Protein AF-A0A3D3LTB3-F1 (afdb_monomer)

Mean predicted aligned error: 5.22 Å

Foldseek 3Di:
DVVLVVLLVLLLVQLVVDDLVLLVVLLVCVVLLVVVCVVVVDPVCPLVSVLLVLLSVVSVCCNVVNDVPDDSSLNSSSSSLSVCVSPVCVRPVPDDPDDDPPPNVVSVVVSCVVCVVVSVVSCVVVVHDSVSND

Secondary structure (DSSP, 8-state):
-HHHHHHHHHHHHHHHT--HHHHHHHHHTHHHHHHHHHHH--GGGHHHHHHHHHHHHHHHHHHTTS---S-HHHHHHHHHHHHHHH-GGGT-TT--TTS-TTTHHHHHHHHHHHTHHHHHHHHHHHT--GGGT-

Radius of gyration: 14.17 Å; Cα contacts (8 Å, |Δi|>4): 102; chains: 1; bounding box: 35×35×32 Å

Structure (mmCIF, N/CA/C/O backbone):
data_AF-A0A3D3LTB3-F1
#
_entry.id   AF-A0A3D3LTB3-F1
#
loop_
_atom_site.group_PDB
_atom_site.id
_atom_site.type_symbol
_atom_site.label_atom_id
_atom_site.label_alt_id
_atom_site.label_comp_id
_atom_site.label_asym_id
_atom_site.label_entity_id
_atom_site.label_seq_id
_atom_site.pdbx_PDB_ins_code
_atom_site.Cartn_x
_atom_site.Cartn_y
_atom_site.Cartn_z
_atom_site.occupancy
_atom_site.B_iso_or_equiv
_atom_site.auth_seq_id
_atom_site.auth_comp_id
_atom_site.auth_asym_id
_atom_site.auth_atom_id
_atom_site.pdbx_PDB_model_num
ATOM 1 N N . MET A 1 1 ? 19.370 4.845 6.136 1.00 57.25 1 MET A N 1
ATOM 2 C CA . MET A 1 1 ? 19.296 3.483 6.715 1.00 57.25 1 MET A CA 1
ATOM 3 C C . MET A 1 1 ? 18.497 3.448 8.020 1.00 57.25 1 MET A C 1
ATOM 5 O O . MET A 1 1 ? 17.476 2.788 8.019 1.00 57.25 1 MET A O 1
ATOM 9 N N . LYS A 1 2 ? 18.845 4.196 9.087 1.00 70.75 2 LYS A N 1
ATOM 10 C CA . LYS A 1 2 ? 18.044 4.192 10.341 1.00 70.75 2 LYS A CA 1
ATOM 11 C C . LYS A 1 2 ? 16.612 4.745 10.199 1.00 70.75 2 LYS A C 1
ATOM 13 O O . LYS A 1 2 ? 15.723 4.337 10.933 1.00 70.75 2 LYS A O 1
ATOM 18 N N . GLU A 1 3 ? 16.400 5.692 9.288 1.00 72.25 3 GLU A N 1
ATOM 19 C CA . GLU A 1 3 ? 15.118 6.398 9.135 1.00 72.25 3 GLU A CA 1
ATOM 20 C C . GLU A 1 3 ? 14.117 5.633 8.256 1.00 72.25 3 GLU A C 1
ATOM 22 O O . GLU A 1 3 ? 12.959 5.480 8.626 1.00 72.25 3 GLU A O 1
ATOM 27 N N . GLU A 1 4 ? 14.595 5.036 7.163 1.00 74.19 4 GLU A N 1
ATOM 28 C CA . GLU A 1 4 ? 13.830 4.105 6.322 1.00 74.19 4 GLU A CA 1
ATOM 29 C C . GLU A 1 4 ? 13.311 2.903 7.127 1.00 74.19 4 GLU A C 1
ATOM 31 O O . GLU A 1 4 ? 12.125 2.589 7.081 1.00 74.19 4 GLU A O 1
ATOM 36 N N . GLU A 1 5 ? 14.177 2.273 7.924 1.00 81.00 5 GLU A N 1
ATOM 37 C CA . GLU A 1 5 ? 13.807 1.153 8.794 1.00 81.00 5 GLU A CA 1
ATOM 38 C C . GLU A 1 5 ? 12.758 1.571 9.835 1.00 81.00 5 GLU A C 1
ATOM 40 O O . GLU A 1 5 ? 11.805 0.838 10.093 1.00 81.00 5 GLU A O 1
ATOM 45 N N . LYS A 1 6 ? 12.864 2.794 10.375 1.00 81.75 6 LYS A N 1
ATOM 46 C CA . LYS A 1 6 ? 11.847 3.367 11.265 1.00 81.75 6 LYS A CA 1
ATOM 47 C C . LYS A 1 6 ? 10.500 3.519 10.552 1.00 81.75 6 LYS A C 1
ATOM 49 O O . LYS A 1 6 ? 9.474 3.197 11.144 1.00 81.75 6 LYS A O 1
ATOM 54 N N . ILE A 1 7 ? 10.476 3.997 9.306 1.00 81.62 7 ILE A N 1
ATOM 55 C CA . ILE A 1 7 ? 9.234 4.128 8.524 1.00 81.62 7 ILE A CA 1
ATOM 56 C C . ILE A 1 7 ? 8.617 2.751 8.268 1.00 81.62 7 ILE A C 1
ATOM 58 O O . ILE A 1 7 ? 7.430 2.569 8.534 1.00 81.62 7 ILE A O 1
ATOM 62 N N . ILE A 1 8 ? 9.412 1.780 7.808 1.00 85.06 8 ILE A N 1
ATOM 63 C CA . ILE A 1 8 ? 8.939 0.416 7.539 1.00 85.06 8 ILE A CA 1
ATOM 64 C C . ILE A 1 8 ? 8.347 -0.197 8.810 1.00 85.06 8 ILE A C 1
ATOM 66 O O . ILE A 1 8 ? 7.201 -0.632 8.776 1.00 85.06 8 ILE A O 1
ATOM 70 N N . ASN A 1 9 ? 9.060 -0.147 9.938 1.00 88.19 9 ASN A N 1
ATOM 71 C CA . ASN A 1 9 ? 8.578 -0.695 11.209 1.00 88.19 9 ASN A CA 1
ATOM 72 C C . ASN A 1 9 ? 7.273 -0.029 11.671 1.00 88.19 9 ASN A C 1
ATOM 74 O O . ASN A 1 9 ? 6.351 -0.720 12.092 1.00 88.19 9 ASN A O 1
ATOM 78 N N . ASN A 1 10 ? 7.145 1.295 11.528 1.00 87.19 10 ASN A N 1
ATOM 79 C CA . ASN A 1 10 ? 5.897 1.991 11.858 1.00 87.19 10 ASN A CA 1
ATOM 80 C C . ASN A 1 10 ? 4.735 1.561 10.954 1.00 87.19 10 ASN A C 1
ATOM 82 O O . ASN A 1 10 ? 3.608 1.426 11.428 1.00 87.19 10 ASN A O 1
ATOM 86 N N . ILE A 1 11 ? 4.988 1.341 9.660 1.00 89.19 11 ILE A N 1
ATOM 87 C CA . ILE A 1 11 ? 3.962 0.840 8.740 1.00 89.19 11 ILE A CA 1
ATOM 88 C C . ILE A 1 11 ? 3.596 -0.606 9.087 1.00 89.19 11 ILE A C 1
ATOM 90 O O . ILE A 1 11 ? 2.411 -0.938 9.108 1.00 89.19 11 ILE A O 1
ATOM 94 N N . GLU A 1 12 ? 4.573 -1.458 9.406 1.00 90.88 12 GLU A N 1
ATOM 95 C CA . GLU A 1 12 ? 4.322 -2.830 9.850 1.00 90.88 12 GLU A CA 1
ATOM 96 C C . GLU A 1 12 ? 3.507 -2.871 11.143 1.00 90.88 12 GLU A C 1
ATOM 98 O O . GLU A 1 12 ? 2.553 -3.644 11.238 1.00 90.88 12 GLU A O 1
ATOM 103 N N . ASP A 1 13 ? 3.822 -2.026 12.119 1.00 90.81 13 ASP A N 1
ATOM 104 C CA . ASP A 1 13 ? 3.059 -1.939 13.360 1.00 90.81 13 ASP A CA 1
ATOM 105 C C . ASP A 1 13 ? 1.648 -1.415 13.107 1.00 90.81 13 ASP A C 1
ATOM 107 O O . ASP A 1 13 ? 0.681 -2.068 13.499 1.00 90.81 13 ASP A O 1
ATOM 111 N N . LYS A 1 14 ? 1.506 -0.323 12.345 1.00 90.06 14 LYS A N 1
ATOM 112 C CA . LYS A 1 14 ? 0.192 0.222 11.986 1.00 90.06 14 LYS A CA 1
ATOM 113 C C . LYS A 1 14 ? -0.658 -0.782 11.208 1.00 90.06 14 LYS A C 1
ATOM 115 O O . LYS A 1 14 ? -1.873 -0.804 11.387 1.00 90.06 14 LYS A O 1
ATOM 120 N N . SER A 1 15 ? -0.039 -1.625 10.377 1.00 93.44 15 SER A N 1
ATOM 121 C CA . SER A 1 15 ? -0.731 -2.637 9.566 1.00 93.44 15 SER A CA 1
ATOM 122 C C . SER A 1 15 ? -1.515 -3.657 10.395 1.00 93.44 15 SER A C 1
ATOM 124 O O . SER A 1 15 ? -2.511 -4.194 9.910 1.00 93.44 15 SER A O 1
ATOM 126 N N . LYS A 1 16 ? -1.096 -3.904 11.645 1.00 93.69 16 LYS A N 1
ATOM 127 C CA . LYS A 1 16 ? -1.737 -4.856 12.567 1.00 93.69 16 LYS A CA 1
ATOM 128 C C . LYS A 1 16 ? -3.093 -4.353 13.060 1.00 93.69 16 LYS A C 1
ATOM 130 O O . LYS A 1 16 ? -3.980 -5.164 13.310 1.00 93.69 16 LYS A O 1
ATOM 135 N N . ASP A 1 17 ? -3.253 -3.033 13.127 1.00 94.00 17 ASP A N 1
ATOM 136 C CA . ASP A 1 17 ? -4.461 -2.363 13.612 1.00 94.00 17 ASP A CA 1
ATOM 137 C C . ASP A 1 17 ? -5.382 -1.896 12.474 1.00 94.00 17 ASP A C 1
ATOM 139 O O . ASP A 1 17 ? -6.390 -1.235 12.726 1.00 94.00 17 ASP A O 1
ATOM 143 N N . ILE A 1 18 ? -5.040 -2.199 11.215 1.00 95.06 18 ILE A N 1
ATOM 144 C CA . ILE A 1 18 ? -5.852 -1.799 10.066 1.00 95.06 18 ILE A CA 1
ATOM 145 C C . ILE A 1 18 ? -7.217 -2.470 10.121 1.00 95.06 18 ILE A C 1
ATOM 147 O O . ILE A 1 18 ? -7.348 -3.683 10.292 1.00 95.06 18 ILE A O 1
ATOM 151 N N . THR A 1 19 ? -8.241 -1.657 9.893 1.00 95.88 19 THR A N 1
ATOM 152 C CA . THR A 1 19 ? -9.632 -2.075 9.806 1.00 95.88 19 THR A CA 1
ATOM 153 C C . THR A 1 19 ? -10.173 -1.895 8.393 1.00 95.88 19 THR A C 1
ATOM 155 O O . THR A 1 19 ? -9.599 -1.224 7.536 1.00 95.88 19 THR A O 1
ATOM 158 N N . VAL A 1 20 ? -11.361 -2.444 8.152 1.00 95.12 20 VAL A N 1
ATOM 159 C CA . VAL A 1 20 ? -12.098 -2.201 6.906 1.00 95.12 20 VAL A CA 1
ATOM 160 C C . VAL A 1 20 ? -12.425 -0.711 6.713 1.00 95.12 20 VAL A C 1
ATOM 162 O O . VAL A 1 20 ? -12.444 -0.238 5.581 1.00 95.12 20 VAL A O 1
ATOM 165 N N . SER A 1 21 ? -12.626 0.050 7.796 1.00 96.12 21 SER A N 1
ATOM 166 C CA . SER A 1 21 ? -12.872 1.495 7.706 1.00 96.12 21 SER A CA 1
ATOM 167 C C . SER A 1 21 ? -11.646 2.261 7.207 1.00 96.12 21 SER A C 1
ATOM 169 O O . SER A 1 21 ? -11.800 3.292 6.557 1.00 96.12 21 SER A O 1
ATOM 171 N N . ASP A 1 22 ? -10.438 1.776 7.495 1.00 95.25 22 ASP A N 1
ATOM 172 C CA . ASP A 1 22 ? -9.203 2.379 6.990 1.00 95.25 22 ASP A CA 1
ATOM 173 C C . ASP A 1 22 ? -9.054 2.151 5.483 1.00 95.25 22 ASP A C 1
ATOM 175 O O . ASP A 1 22 ? -8.634 3.055 4.761 1.00 95.25 22 ASP A O 1
ATOM 179 N N . ILE A 1 23 ? -9.473 0.978 4.994 1.00 96.62 23 ILE A N 1
ATOM 180 C CA . ILE A 1 23 ? -9.560 0.688 3.555 1.00 96.62 23 ILE A CA 1
ATOM 181 C C . ILE A 1 23 ? -10.526 1.675 2.890 1.00 96.62 23 ILE A C 1
ATOM 183 O O . ILE A 1 23 ? -10.179 2.299 1.890 1.00 96.62 23 ILE A O 1
ATOM 187 N N . ASP A 1 24 ? -11.716 1.862 3.469 1.00 96.81 24 ASP A N 1
ATOM 188 C CA . ASP A 1 24 ? -12.718 2.801 2.951 1.00 96.81 24 ASP A CA 1
ATOM 189 C C . ASP A 1 24 ? -12.188 4.249 2.950 1.00 96.81 24 ASP A C 1
ATOM 191 O O . ASP A 1 24 ? -12.378 4.975 1.969 1.00 96.81 24 ASP A O 1
ATOM 195 N N . LYS A 1 25 ? -11.447 4.650 3.996 1.00 94.69 25 LYS A N 1
ATOM 196 C CA . LYS A 1 25 ? -10.759 5.949 4.061 1.00 94.69 25 LYS A CA 1
ATOM 197 C C . LYS A 1 25 ? -9.771 6.097 2.905 1.00 94.69 25 LYS A C 1
ATOM 199 O O . LYS A 1 25 ? -9.866 7.074 2.171 1.00 94.69 25 LYS A O 1
ATOM 204 N N . VAL A 1 26 ? -8.868 5.136 2.704 1.00 94.44 26 VAL A N 1
ATOM 205 C CA . VAL A 1 26 ? -7.894 5.165 1.597 1.00 94.44 26 VAL A CA 1
ATOM 206 C C . VAL A 1 26 ? -8.596 5.286 0.244 1.00 94.44 26 VAL A C 1
ATOM 208 O O . VAL A 1 26 ? -8.246 6.164 -0.541 1.00 94.44 26 VAL A O 1
ATOM 211 N N . LEU A 1 27 ? -9.626 4.473 -0.008 1.00 96.12 27 LEU A N 1
ATOM 212 C CA . LEU A 1 27 ? -10.376 4.482 -1.268 1.00 96.12 27 LEU A CA 1
ATOM 213 C C . LEU A 1 27 ? -11.075 5.823 -1.540 1.00 96.12 27 LEU A C 1
ATOM 215 O O . LEU A 1 27 ? -11.155 6.242 -2.695 1.00 96.12 27 LEU A O 1
ATOM 219 N N . SER A 1 28 ? -11.538 6.516 -0.495 1.00 95.62 28 SER A N 1
ATOM 220 C CA . SER A 1 28 ? -12.146 7.849 -0.618 1.00 95.62 28 SER A CA 1
ATOM 221 C C . SER A 1 28 ? -11.150 8.956 -0.993 1.00 95.62 28 SER A C 1
ATOM 223 O O . SER A 1 28 ? -11.554 10.015 -1.460 1.00 95.62 28 SER A O 1
ATOM 225 N N . GLU A 1 29 ? -9.847 8.703 -0.847 1.00 93.19 29 GLU A N 1
ATOM 226 C CA . GLU A 1 29 ? -8.772 9.685 -1.029 1.00 93.19 29 GLU A CA 1
ATOM 227 C C . GLU A 1 29 ? -8.060 9.550 -2.390 1.00 93.19 29 GLU A C 1
ATOM 229 O O . GLU A 1 29 ? -6.974 10.100 -2.596 1.00 93.19 29 GLU A O 1
ATOM 234 N N . GLN A 1 30 ? -8.664 8.840 -3.350 1.00 91.88 30 GLN A N 1
ATOM 235 C CA . GLN A 1 30 ? -8.115 8.636 -4.699 1.00 91.88 30 GLN A CA 1
ATOM 236 C C . GLN A 1 30 ? -7.734 9.956 -5.396 1.00 91.88 30 GLN A C 1
ATOM 238 O O . GLN A 1 30 ? -6.703 10.028 -6.067 1.00 91.88 30 GLN A O 1
ATOM 243 N N . ASP A 1 31 ? -8.508 11.024 -5.196 1.00 91.25 31 ASP A N 1
ATOM 244 C CA . ASP A 1 31 ? -8.233 12.332 -5.806 1.00 91.25 31 ASP A CA 1
ATOM 245 C C . ASP A 1 31 ? -6.932 12.963 -5.286 1.00 91.25 31 ASP A C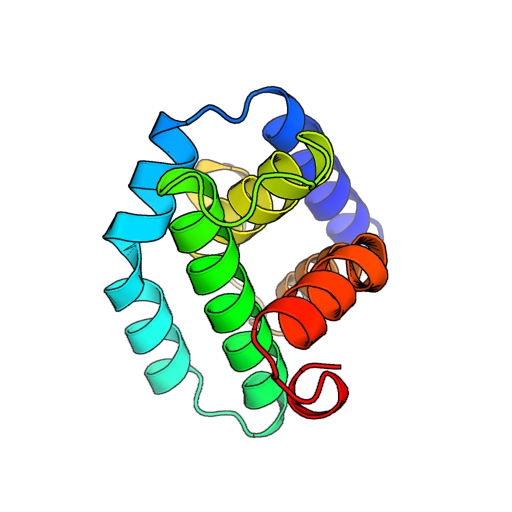 1
ATOM 247 O O . ASP A 1 31 ? -6.222 13.652 -6.030 1.00 91.25 31 ASP A O 1
ATOM 251 N N . LYS A 1 32 ? -6.551 12.683 -4.031 1.00 90.00 32 LYS A N 1
ATOM 252 C CA . LYS A 1 32 ? -5.262 13.123 -3.481 1.00 90.00 32 LYS A CA 1
ATOM 253 C C . LYS A 1 32 ? -4.094 12.413 -4.160 1.00 90.00 32 LYS A C 1
ATOM 255 O O . LYS A 1 32 ? -3.062 13.049 -4.364 1.00 90.00 32 LYS A O 1
ATOM 260 N N . ILE A 1 33 ? -4.244 11.139 -4.539 1.00 88.94 33 ILE A N 1
ATOM 261 C CA . ILE A 1 33 ? -3.217 10.392 -5.290 1.00 88.94 33 ILE A CA 1
ATOM 262 C C . ILE A 1 33 ? -2.998 11.049 -6.651 1.00 88.94 33 ILE A C 1
ATOM 264 O O . ILE A 1 33 ? -1.863 11.393 -6.976 1.00 88.94 33 ILE A O 1
ATOM 268 N N . ASN A 1 34 ? -4.081 11.298 -7.392 1.00 89.38 34 ASN A N 1
ATOM 269 C CA . ASN A 1 34 ? -4.020 11.934 -8.712 1.00 89.38 34 ASN A CA 1
ATOM 270 C C . ASN A 1 34 ? -3.376 13.330 -8.618 1.00 89.38 34 ASN A C 1
ATOM 272 O O . ASN A 1 34 ? -2.462 13.665 -9.368 1.00 89.38 34 ASN A O 1
ATOM 276 N N . THR A 1 35 ? -3.765 14.115 -7.607 1.00 88.81 35 THR A N 1
ATOM 277 C CA . THR A 1 35 ? -3.175 15.437 -7.344 1.00 88.81 35 THR A CA 1
ATOM 278 C C . THR A 1 35 ? -1.676 15.347 -7.023 1.00 88.81 35 THR A C 1
ATOM 280 O O . THR A 1 35 ? -0.891 16.187 -7.469 1.00 88.81 35 THR A O 1
ATOM 283 N N . LYS A 1 36 ? -1.244 14.352 -6.232 1.00 85.44 36 LYS A N 1
ATOM 284 C CA . LYS A 1 36 ? 0.182 14.142 -5.923 1.00 85.44 36 LYS A CA 1
ATOM 285 C C . LYS A 1 36 ? 0.974 13.755 -7.170 1.00 85.44 36 LYS A C 1
ATOM 287 O O . LYS A 1 36 ? 2.076 14.269 -7.347 1.00 85.44 36 LYS A O 1
ATOM 292 N N . GLU A 1 37 ? 0.417 12.915 -8.036 1.00 87.94 37 GLU A N 1
ATOM 293 C CA . GLU A 1 37 ? 1.032 12.516 -9.308 1.00 87.94 37 GLU A 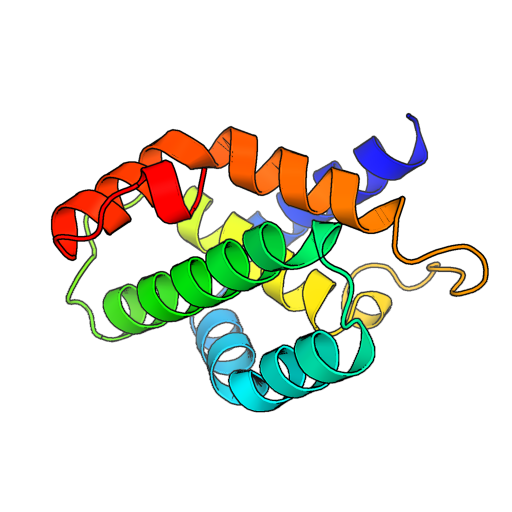CA 1
ATOM 294 C C . GLU A 1 37 ? 1.282 13.722 -10.218 1.00 87.94 37 GLU A C 1
ATOM 296 O O . GLU A 1 37 ? 2.410 13.957 -10.661 1.00 87.94 37 GLU A O 1
ATOM 301 N N . GLU A 1 38 ? 0.260 14.556 -10.415 1.00 86.62 38 GLU A N 1
ATOM 302 C CA . GLU A 1 38 ? 0.341 15.765 -11.239 1.00 86.62 38 GLU A CA 1
ATOM 303 C C . GLU A 1 38 ? 1.328 16.805 -10.705 1.00 86.62 38 GLU A C 1
ATOM 305 O O . GLU A 1 38 ? 1.947 17.536 -11.482 1.00 86.62 38 GLU A O 1
ATOM 310 N N . ARG A 1 39 ? 1.483 16.899 -9.381 1.00 82.62 39 ARG A N 1
ATOM 311 C CA . ARG A 1 39 ? 2.457 17.803 -8.754 1.00 82.62 39 ARG A CA 1
ATOM 312 C C . ARG A 1 39 ? 3.879 17.291 -8.886 1.00 82.62 39 ARG A C 1
ATOM 314 O O . ARG A 1 39 ? 4.805 18.090 -9.003 1.00 82.62 39 ARG A O 1
ATOM 321 N N . LEU A 1 40 ? 4.057 15.974 -8.817 1.00 77.75 40 LEU A N 1
ATOM 322 C CA . LEU A 1 40 ? 5.379 15.376 -8.775 1.00 77.75 40 LEU A CA 1
ATOM 323 C C . LEU A 1 40 ? 5.984 15.162 -10.159 1.00 77.75 40 LEU A C 1
ATOM 325 O O . LEU A 1 40 ? 7.209 15.163 -10.188 1.00 77.75 40 LEU A O 1
ATOM 329 N N . LYS A 1 41 ? 5.188 15.037 -11.245 1.00 69.06 41 LYS A N 1
ATOM 330 C CA . LYS A 1 41 ? 5.576 15.043 -12.688 1.00 69.06 41 LYS A CA 1
ATOM 331 C C . LYS A 1 41 ? 7.059 14.745 -12.957 1.00 69.06 41 LYS A C 1
ATOM 333 O O . LYS A 1 41 ? 7.777 15.513 -13.594 1.00 69.06 41 LYS A O 1
ATOM 338 N N . LYS A 1 42 ? 7.535 13.627 -12.422 1.00 73.25 42 LYS A N 1
ATOM 339 C CA . LYS A 1 42 ? 8.923 13.186 -12.511 1.00 73.25 42 LYS A CA 1
ATOM 340 C C . LYS A 1 42 ? 8.890 11.843 -13.192 1.00 73.25 42 LYS A C 1
ATOM 342 O O . LYS A 1 42 ? 8.308 10.911 -12.643 1.00 73.25 42 LYS A O 1
ATOM 347 N N . ASP A 1 43 ? 9.593 11.731 -14.312 1.00 70.44 43 ASP A N 1
ATOM 348 C CA . ASP A 1 43 ? 9.623 10.505 -15.114 1.00 70.44 43 ASP A CA 1
ATOM 349 C C . ASP A 1 43 ? 10.015 9.265 -14.299 1.00 70.44 43 ASP A C 1
ATOM 351 O O . ASP A 1 43 ? 9.536 8.160 -14.530 1.00 70.44 43 ASP A O 1
ATOM 355 N N . LYS A 1 44 ? 10.834 9.467 -13.263 1.00 70.00 44 LYS A N 1
ATOM 356 C CA . LYS A 1 44 ? 11.292 8.417 -12.346 1.00 70.00 44 LYS A CA 1
ATOM 357 C C . LYS A 1 44 ? 10.222 7.905 -11.371 1.00 70.00 44 LYS A C 1
ATOM 359 O O . LYS A 1 44 ? 10.461 6.892 -10.724 1.00 70.00 44 LYS A O 1
ATOM 364 N N . LEU A 1 45 ? 9.087 8.593 -11.223 1.00 78.44 45 LEU A N 1
ATOM 365 C CA . LEU A 1 45 ? 8.031 8.254 -10.260 1.00 78.44 45 LEU A CA 1
ATOM 366 C C . LEU A 1 45 ? 6.777 7.653 -10.904 1.00 78.44 45 LEU A C 1
ATOM 368 O O . LEU A 1 45 ? 5.926 7.172 -10.163 1.00 78.44 45 LEU A O 1
ATOM 372 N N . PHE A 1 46 ? 6.660 7.627 -12.238 1.00 83.12 46 PHE A N 1
ATOM 373 C CA . PHE A 1 46 ? 5.484 7.050 -12.909 1.00 83.12 46 PHE A CA 1
ATOM 374 C C . PHE A 1 46 ? 5.199 5.622 -12.437 1.00 83.12 46 PHE A C 1
ATOM 376 O O . PHE A 1 46 ? 4.089 5.327 -12.012 1.00 83.12 46 PHE A O 1
ATOM 383 N N . LYS A 1 47 ? 6.241 4.786 -12.356 1.00 84.81 47 LYS A N 1
ATOM 384 C CA . LYS A 1 47 ? 6.114 3.399 -11.893 1.00 84.81 47 LYS A CA 1
ATOM 385 C C . LYS A 1 47 ? 5.588 3.286 -10.458 1.00 84.81 47 LYS A C 1
ATOM 387 O O . LYS A 1 47 ? 4.780 2.411 -10.169 1.00 84.81 47 LYS A O 1
ATOM 392 N N . LEU A 1 48 ? 6.001 4.192 -9.566 1.00 85.69 48 LEU A N 1
ATOM 393 C CA . LEU A 1 48 ? 5.488 4.239 -8.194 1.00 85.69 48 LEU A CA 1
ATOM 394 C C . LEU A 1 48 ? 3.995 4.588 -8.180 1.00 85.69 48 LEU A C 1
ATOM 396 O O . LEU A 1 48 ? 3.227 3.959 -7.459 1.00 85.69 48 LEU A O 1
ATOM 400 N N . PHE A 1 49 ? 3.572 5.570 -8.979 1.00 88.69 49 PHE A N 1
ATOM 401 C CA . PHE A 1 49 ? 2.160 5.937 -9.081 1.00 88.69 49 PHE A CA 1
ATOM 402 C C . PHE A 1 49 ? 1.311 4.837 -9.720 1.00 88.69 49 PHE A C 1
ATOM 404 O O . PHE A 1 49 ? 0.198 4.595 -9.254 1.00 88.69 49 PHE A O 1
ATOM 411 N N . ASP A 1 50 ? 1.839 4.118 -10.709 1.00 91.44 50 ASP A N 1
ATOM 412 C CA . ASP A 1 50 ? 1.174 2.950 -11.290 1.00 91.44 50 ASP A CA 1
ATOM 413 C C . ASP A 1 50 ? 0.995 1.838 -10.251 1.00 91.44 50 ASP A C 1
ATOM 415 O O . ASP A 1 50 ? -0.087 1.261 -10.142 1.00 91.44 50 ASP A O 1
ATOM 419 N N . GLN A 1 51 ? 2.012 1.581 -9.421 1.00 91.62 51 GLN A N 1
ATOM 420 C CA . GLN A 1 51 ? 1.902 0.650 -8.294 1.00 91.62 51 GLN A CA 1
ATOM 421 C C . GLN A 1 51 ? 0.874 1.128 -7.258 1.00 91.62 51 GLN A C 1
ATOM 423 O O . GLN A 1 51 ? 0.041 0.342 -6.819 1.00 91.62 51 GLN A O 1
ATOM 428 N N . VAL A 1 52 ? 0.867 2.415 -6.898 1.00 92.56 52 VAL A N 1
ATOM 429 C CA . VAL A 1 52 ? -0.131 2.989 -5.977 1.00 92.56 52 VAL A CA 1
ATOM 430 C C . VAL A 1 52 ? -1.553 2.811 -6.523 1.00 92.56 52 VAL A C 1
ATOM 432 O O . VAL A 1 52 ? -2.442 2.381 -5.788 1.00 92.56 52 VAL A O 1
ATOM 435 N N . LYS A 1 53 ? -1.779 3.077 -7.815 1.00 94.31 53 LYS A N 1
ATOM 436 C CA . LYS A 1 53 ? -3.078 2.858 -8.475 1.00 94.31 53 LYS A CA 1
ATOM 437 C C . LYS A 1 53 ? -3.461 1.378 -8.500 1.00 94.31 53 LYS A C 1
ATOM 439 O O . LYS A 1 53 ? -4.607 1.052 -8.204 1.00 94.31 53 LYS A O 1
ATOM 444 N N . LEU A 1 54 ? -2.512 0.479 -8.768 1.00 96.25 54 LEU A N 1
ATOM 445 C CA . LEU A 1 54 ? -2.736 -0.969 -8.704 1.00 96.25 54 LEU A CA 1
ATOM 446 C C . LEU A 1 54 ? -3.20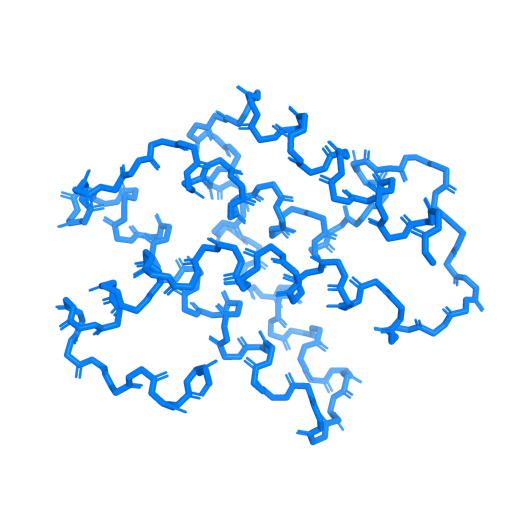5 -1.403 -7.309 1.00 96.25 54 LEU A C 1
ATOM 448 O O . LEU A 1 54 ? -4.150 -2.183 -7.191 1.00 96.25 54 LEU A O 1
ATOM 452 N N . VAL A 1 55 ? -2.583 -0.871 -6.254 1.00 96.38 55 VAL A N 1
ATOM 453 C CA . VAL A 1 55 ? -2.986 -1.140 -4.868 1.00 96.38 55 VAL A CA 1
ATOM 454 C C . VAL A 1 55 ? -4.397 -0.616 -4.596 1.00 96.38 55 VAL A C 1
ATOM 456 O O . VAL A 1 55 ? -5.199 -1.334 -4.004 1.00 96.38 55 VAL A O 1
ATOM 459 N N . MET A 1 56 ? -4.739 0.590 -5.059 1.00 96.75 56 MET A N 1
ATOM 460 C CA . MET A 1 56 ? -6.102 1.130 -4.935 1.00 96.75 56 MET A CA 1
ATOM 461 C C . MET A 1 56 ? -7.137 0.221 -5.605 1.00 96.75 56 MET A C 1
ATOM 463 O O . MET A 1 56 ? -8.189 -0.055 -5.025 1.00 96.75 56 MET A O 1
ATOM 467 N N . GLU A 1 57 ? -6.839 -0.292 -6.802 1.00 97.38 57 GLU A N 1
ATOM 468 C CA . GLU A 1 57 ? -7.706 -1.260 -7.476 1.00 97.38 57 GLU A CA 1
ATOM 469 C C . GLU A 1 57 ? -7.838 -2.561 -6.675 1.00 97.38 57 GLU A C 1
ATOM 471 O O . GLU A 1 57 ? -8.957 -3.036 -6.477 1.00 97.38 57 GLU A O 1
ATOM 476 N N . MET A 1 58 ? -6.728 -3.102 -6.163 1.00 97.69 58 MET A N 1
ATOM 477 C CA . MET A 1 58 ? -6.734 -4.319 -5.347 1.00 97.69 58 MET A CA 1
ATOM 478 C C . MET A 1 58 ? -7.588 -4.141 -4.092 1.00 97.69 58 MET A C 1
ATOM 480 O O . MET A 1 58 ? -8.431 -4.987 -3.803 1.00 97.69 58 MET A O 1
ATOM 484 N N . LEU A 1 59 ? -7.421 -3.034 -3.365 1.00 97.88 59 LEU A N 1
ATOM 485 C CA . LEU A 1 59 ? -8.218 -2.733 -2.177 1.00 97.88 59 LEU A CA 1
ATOM 486 C C . LEU A 1 59 ? -9.703 -2.579 -2.519 1.00 97.88 59 LEU A C 1
ATOM 488 O O . LEU A 1 59 ? -10.557 -3.049 -1.768 1.00 97.88 59 LEU A O 1
ATOM 492 N N . LYS A 1 60 ? -10.028 -1.984 -3.672 1.00 98.12 60 LYS A N 1
ATOM 493 C CA . LYS A 1 60 ? -11.406 -1.863 -4.160 1.00 98.12 60 LYS A CA 1
ATOM 494 C C . LYS A 1 60 ? -12.020 -3.226 -4.479 1.00 98.12 60 LYS A C 1
ATOM 496 O O . LYS A 1 60 ? -13.151 -3.492 -4.070 1.00 98.12 60 LYS A O 1
ATOM 501 N N . ASP A 1 61 ? -11.294 -4.096 -5.178 1.00 98.38 61 ASP A N 1
ATOM 502 C CA . ASP A 1 61 ? -11.766 -5.439 -5.529 1.00 98.38 61 ASP A CA 1
ATOM 503 C C . ASP A 1 61 ? -11.827 -6.366 -4.300 1.00 98.38 61 ASP A C 1
ATOM 505 O O . ASP A 1 61 ? -12.771 -7.153 -4.174 1.00 98.38 61 ASP A O 1
ATOM 509 N N . PHE A 1 62 ? -10.913 -6.211 -3.338 1.00 97.75 62 PHE A N 1
ATOM 510 C CA . PHE A 1 62 ? -10.983 -6.851 -2.022 1.00 97.75 62 PHE A CA 1
ATOM 511 C C . PHE A 1 62 ? -12.218 -6.389 -1.240 1.00 97.75 62 PHE A C 1
ATOM 513 O O . PHE A 1 62 ? -13.011 -7.210 -0.772 1.00 97.75 62 PHE A O 1
ATOM 520 N N . ARG A 1 63 ? -12.449 -5.072 -1.156 1.00 97.19 63 ARG A N 1
ATOM 521 C CA . ARG A 1 63 ? -13.599 -4.486 -0.453 1.00 97.19 63 ARG A CA 1
ATOM 522 C C . ARG A 1 63 ? -14.931 -4.918 -1.062 1.00 97.19 63 ARG A C 1
ATOM 524 O O . ARG A 1 63 ? -15.886 -5.179 -0.328 1.00 97.19 63 ARG A O 1
ATOM 531 N N . ALA A 1 64 ? -14.971 -5.052 -2.386 1.00 97.56 64 ALA A N 1
ATOM 532 C CA . ALA A 1 64 ? -16.104 -5.576 -3.142 1.00 97.56 64 ALA A CA 1
ATOM 533 C C . ALA A 1 64 ? -16.255 -7.109 -3.064 1.00 97.56 64 ALA A C 1
ATOM 535 O O . ALA A 1 64 ? -17.164 -7.652 -3.689 1.00 97.56 64 ALA A O 1
ATOM 536 N N . LYS A 1 65 ? -15.388 -7.806 -2.312 1.00 97.19 65 LYS A N 1
ATOM 537 C CA . LYS A 1 65 ? -15.344 -9.272 -2.170 1.00 97.19 65 LYS A CA 1
ATOM 538 C C . LYS A 1 65 ? -15.137 -10.027 -3.492 1.00 97.19 65 LYS A C 1
ATOM 540 O O . LYS A 1 65 ? -15.592 -11.158 -3.630 1.00 97.19 65 LYS A O 1
ATOM 545 N N . LYS A 1 66 ? -14.462 -9.409 -4.466 1.00 97.88 66 LYS A N 1
ATOM 546 C CA . LYS A 1 66 ? -14.127 -10.023 -5.764 1.00 97.88 66 LYS A CA 1
ATOM 547 C C . LYS A 1 66 ? -12.773 -10.728 -5.747 1.00 97.88 66 LYS A C 1
ATOM 549 O O . LYS A 1 66 ? -12.631 -11.769 -6.376 1.00 97.88 66 LYS A O 1
ATOM 554 N N . TYR A 1 67 ? -11.805 -10.166 -5.024 1.00 96.81 67 TYR A N 1
ATOM 555 C CA . TYR A 1 67 ? -10.462 -10.720 -4.860 1.00 96.81 67 TYR A CA 1
ATOM 556 C C . TYR A 1 67 ? -10.166 -10.889 -3.369 1.00 96.81 67 TYR A C 1
ATOM 558 O O . TYR A 1 67 ? -9.764 -9.944 -2.698 1.00 96.81 67 TYR A O 1
ATOM 566 N N . THR A 1 68 ? -10.457 -12.072 -2.826 1.00 93.94 68 THR A N 1
ATOM 567 C CA . THR A 1 68 ? -10.368 -12.352 -1.378 1.00 93.94 68 THR A CA 1
ATOM 568 C C . THR A 1 68 ? -9.314 -13.391 -1.016 1.00 93.94 68 THR A C 1
ATOM 570 O O . THR A 1 68 ? -9.047 -13.575 0.168 1.00 93.94 68 THR A O 1
ATOM 573 N N . ASP A 1 69 ? -8.724 -14.066 -2.004 1.00 92.44 69 ASP A N 1
ATOM 574 C CA . ASP A 1 69 ? -7.628 -15.019 -1.802 1.00 92.44 69 ASP A CA 1
ATOM 575 C C . ASP A 1 69 ? -6.295 -14.269 -1.652 1.00 92.44 69 ASP A C 1
ATOM 577 O O . ASP A 1 69 ? -5.424 -14.282 -2.519 1.00 92.44 69 ASP A O 1
ATOM 581 N N . ILE A 1 70 ? -6.204 -13.486 -0.577 1.00 93.81 70 ILE A N 1
ATOM 582 C CA . ILE A 1 70 ? -5.060 -12.640 -0.246 1.00 93.81 70 ILE A CA 1
ATOM 583 C C 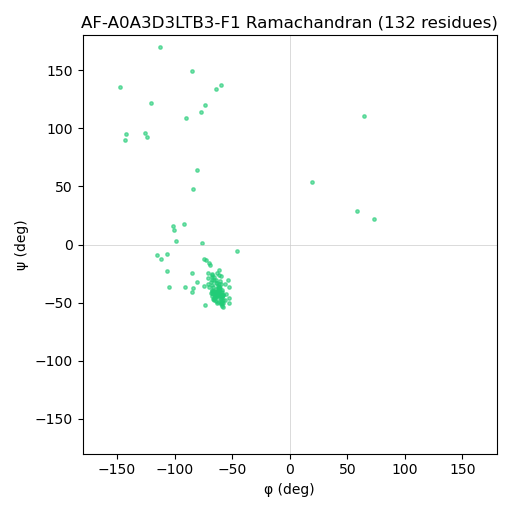. ILE A 1 70 ? -4.912 -12.556 1.279 1.00 93.81 70 ILE A C 1
ATOM 585 O O . ILE A 1 70 ? -5.912 -12.372 1.983 1.00 93.81 70 ILE A O 1
ATOM 589 N N . PRO A 1 71 ? -3.691 -12.674 1.833 1.00 95.19 71 PRO A N 1
ATOM 590 C CA . PRO A 1 71 ? -3.493 -12.573 3.272 1.00 95.19 71 PRO A CA 1
ATOM 591 C C . PRO A 1 71 ? -3.944 -11.216 3.821 1.00 95.19 71 PRO A C 1
ATOM 593 O O . PRO A 1 71 ? -3.601 -10.165 3.277 1.00 95.19 71 PRO A O 1
ATOM 596 N N . TRP A 1 72 ? -4.626 -11.219 4.972 1.00 95.06 72 TRP A N 1
ATOM 597 C CA . TRP A 1 72 ? -5.009 -9.975 5.654 1.00 95.06 72 TRP A CA 1
ATOM 598 C C . TRP A 1 72 ? -3.798 -9.086 5.961 1.00 95.06 72 TRP A C 1
ATOM 600 O O . TRP A 1 72 ? -3.884 -7.868 5.857 1.00 95.06 72 TRP A O 1
ATOM 610 N N . ARG A 1 73 ? -2.641 -9.694 6.259 1.00 94.75 73 ARG A N 1
ATOM 611 C CA . ARG A 1 73 ? -1.374 -8.973 6.446 1.00 94.75 73 ARG A CA 1
ATOM 612 C C . ARG A 1 73 ? -1.018 -8.115 5.228 1.00 94.75 73 ARG A C 1
ATOM 614 O O . ARG A 1 73 ? -0.597 -6.977 5.406 1.00 94.75 73 ARG A O 1
ATOM 621 N N . THR A 1 74 ? -1.203 -8.634 4.016 1.00 95.50 74 THR A N 1
ATOM 622 C CA . THR A 1 74 ? -0.931 -7.901 2.772 1.00 95.50 74 THR A CA 1
ATOM 623 C C . THR A 1 74 ? -1.882 -6.718 2.636 1.00 95.50 74 THR A C 1
ATOM 625 O O . THR A 1 74 ? -1.432 -5.598 2.414 1.00 95.50 74 THR A O 1
ATOM 628 N N . ILE A 1 75 ? -3.181 -6.925 2.871 1.00 97.12 75 ILE A N 1
ATOM 629 C CA . ILE A 1 75 ? -4.180 -5.843 2.871 1.00 97.12 75 ILE A CA 1
ATOM 630 C C . ILE A 1 75 ? -3.836 -4.767 3.909 1.00 97.12 75 ILE A C 1
ATOM 632 O O . ILE A 1 75 ? -3.858 -3.577 3.590 1.00 97.12 75 ILE A O 1
ATOM 636 N N . GLY A 1 76 ? -3.466 -5.173 5.124 1.00 96.12 76 GLY A N 1
ATOM 637 C CA . GLY A 1 76 ? -3.046 -4.275 6.196 1.00 96.12 76 GLY A CA 1
ATOM 638 C C . GLY A 1 76 ? -1.826 -3.442 5.811 1.00 96.12 76 GLY A C 1
ATOM 639 O O . GLY A 1 76 ? -1.860 -2.219 5.916 1.00 96.12 76 GLY A O 1
ATOM 640 N N . LEU A 1 77 ? -0.762 -4.077 5.314 1.00 94.94 77 LEU A N 1
ATOM 641 C CA . LEU A 1 77 ? 0.470 -3.384 4.923 1.00 94.94 77 LEU A CA 1
ATOM 642 C C . LEU A 1 77 ? 0.235 -2.409 3.768 1.00 94.94 77 LEU A C 1
ATOM 644 O O . LEU A 1 77 ? 0.705 -1.276 3.823 1.00 94.94 77 LEU A O 1
ATOM 648 N N . LEU A 1 78 ? -0.529 -2.818 2.753 1.00 95.31 78 LEU A N 1
ATOM 649 C CA . LEU A 1 78 ? -0.877 -1.962 1.619 1.00 95.31 78 LEU A CA 1
ATOM 650 C C . LEU A 1 78 ? -1.722 -0.758 2.050 1.00 95.31 78 LEU A C 1
ATOM 652 O O . LEU A 1 78 ? -1.460 0.364 1.620 1.00 95.31 78 LEU A O 1
ATOM 656 N N . THR A 1 79 ? -2.698 -0.969 2.934 1.00 95.56 79 THR A N 1
ATOM 657 C CA . THR A 1 79 ? -3.550 0.109 3.456 1.00 95.56 79 THR A CA 1
ATOM 658 C C . THR A 1 79 ? -2.742 1.077 4.319 1.00 95.56 79 THR A C 1
ATOM 660 O O . THR A 1 79 ? -2.828 2.288 4.123 1.00 95.56 79 THR A O 1
ATOM 663 N N . ALA A 1 80 ? -1.915 0.568 5.238 1.00 92.31 80 ALA A N 1
ATOM 664 C CA . ALA A 1 80 ? -1.059 1.388 6.093 1.00 92.31 80 ALA A CA 1
ATOM 665 C C . ALA A 1 80 ? -0.027 2.183 5.278 1.00 92.31 80 ALA A C 1
ATOM 667 O O . ALA A 1 80 ? 0.160 3.376 5.523 1.00 92.31 80 ALA A O 1
ATOM 668 N N . ALA A 1 81 ? 0.574 1.558 4.260 1.00 90.56 81 ALA A N 1
ATOM 669 C CA . ALA A 1 81 ? 1.434 2.246 3.310 1.00 90.56 81 ALA A CA 1
ATOM 670 C C . ALA A 1 81 ? 0.662 3.381 2.617 1.00 90.56 81 ALA A C 1
ATOM 672 O O . ALA A 1 81 ? 1.082 4.532 2.687 1.00 90.56 81 ALA A O 1
ATOM 673 N N . LEU A 1 82 ? -0.498 3.119 2.007 1.00 91.56 82 LEU A N 1
ATOM 674 C CA . LEU A 1 82 ? -1.257 4.170 1.319 1.00 91.56 82 LEU A CA 1
ATOM 675 C C . LEU A 1 82 ? -1.715 5.303 2.243 1.00 91.56 82 LEU A C 1
ATOM 677 O O . LEU A 1 82 ? -1.664 6.463 1.835 1.00 91.56 82 LEU A O 1
ATOM 681 N N . LEU A 1 83 ? -2.099 5.012 3.487 1.00 89.81 83 LEU A N 1
ATOM 682 C CA . LEU A 1 83 ? -2.390 6.054 4.474 1.00 89.81 83 LEU A CA 1
ATOM 683 C C . LEU A 1 83 ? -1.172 6.952 4.713 1.00 89.81 83 LEU A C 1
ATOM 685 O O . LEU A 1 83 ? -1.320 8.173 4.717 1.00 89.81 83 LEU A O 1
ATOM 689 N N . TYR A 1 84 ? 0.026 6.373 4.832 1.00 85.19 84 TYR A N 1
ATOM 690 C CA . TYR A 1 84 ? 1.257 7.154 4.973 1.00 85.19 84 TYR A CA 1
ATOM 691 C C . TYR A 1 84 ? 1.542 7.940 3.690 1.00 85.19 84 TYR A C 1
ATOM 693 O O . TYR A 1 84 ? 1.916 9.109 3.742 1.00 85.19 84 TYR A O 1
ATOM 701 N N . PHE A 1 85 ? 1.315 7.334 2.520 1.00 85.12 85 PHE A N 1
ATOM 702 C CA . PHE A 1 85 ? 1.560 7.968 1.227 1.00 85.12 85 PHE A CA 1
ATOM 703 C C . PHE A 1 85 ? 0.672 9.194 1.057 1.00 85.12 85 PHE A C 1
ATOM 705 O O . PHE A 1 85 ? 1.113 10.215 0.535 1.00 85.12 85 PHE A O 1
ATOM 712 N N . LEU A 1 86 ? -0.582 9.103 1.498 1.00 85.94 86 LEU A N 1
ATOM 713 C CA . LEU A 1 86 ? -1.574 10.167 1.449 1.00 85.94 86 LEU A CA 1
ATOM 714 C C . LEU A 1 86 ? -1.282 11.253 2.485 1.00 85.94 86 LEU A C 1
ATOM 716 O O . LEU A 1 86 ? -1.189 12.429 2.115 1.00 85.94 86 LEU A O 1
ATOM 720 N N . ASN A 1 87 ? -1.094 10.866 3.746 1.00 79.50 87 ASN A N 1
ATOM 721 C CA . ASN A 1 87 ? -0.853 11.771 4.860 1.00 79.50 87 ASN A CA 1
ATOM 722 C C . ASN A 1 8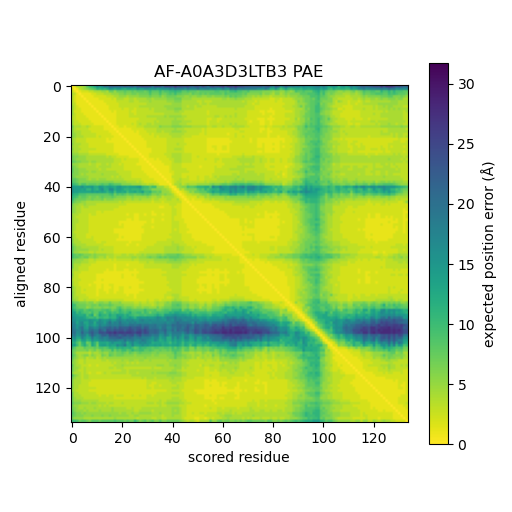7 ? 0.159 11.177 5.866 1.00 79.50 87 ASN A C 1
ATOM 724 O O . ASN A 1 87 ? -0.247 10.526 6.830 1.00 79.50 87 ASN A O 1
ATOM 728 N N . PRO A 1 88 ? 1.471 11.420 5.692 1.00 72.94 88 PRO A N 1
ATOM 729 C CA . PRO A 1 88 ? 2.494 10.835 6.562 1.00 72.94 88 PRO A CA 1
ATOM 730 C C . PRO A 1 88 ? 2.403 11.347 8.008 1.00 72.94 88 PRO A C 1
ATOM 732 O O . PRO A 1 88 ? 2.719 10.610 8.941 1.00 72.94 88 PRO A O 1
ATOM 735 N N . PHE A 1 89 ? 1.900 12.571 8.207 1.00 69.88 89 PHE A N 1
ATOM 736 C CA . PHE A 1 89 ? 1.765 13.195 9.527 1.00 69.88 89 PHE A CA 1
ATOM 737 C C . PHE A 1 89 ? 0.733 12.507 10.431 1.00 69.88 89 PHE A C 1
ATOM 739 O O . PHE A 1 89 ? 0.872 12.566 11.649 1.00 69.88 89 PHE A O 1
ATOM 746 N N . ASP A 1 90 ? -0.271 11.825 9.862 1.00 68.06 90 ASP A N 1
ATOM 747 C CA . ASP A 1 90 ? -1.252 11.058 10.650 1.00 68.06 90 ASP A CA 1
ATOM 748 C C . ASP A 1 90 ? -0.632 9.793 11.274 1.00 68.06 90 ASP A C 1
ATOM 750 O O . ASP A 1 90 ? -1.157 9.272 12.257 1.00 68.06 90 ASP A O 1
ATOM 754 N N . ILE A 1 91 ? 0.450 9.263 10.690 1.00 65.00 91 ILE A N 1
ATOM 755 C CA . ILE A 1 91 ? 1.070 7.991 11.103 1.00 65.00 91 ILE A CA 1
ATOM 756 C C . ILE A 1 91 ? 2.371 8.220 11.870 1.00 65.00 91 ILE A C 1
ATOM 758 O O . ILE A 1 91 ? 2.642 7.492 12.822 1.00 65.00 91 ILE A O 1
ATOM 762 N N . ILE A 1 92 ? 3.166 9.226 11.494 1.00 65.69 92 ILE A N 1
ATOM 763 C CA . ILE A 1 92 ? 4.409 9.586 12.185 1.00 65.69 92 ILE A CA 1
ATOM 764 C C . ILE A 1 92 ? 4.347 11.078 12.559 1.00 65.69 92 ILE A C 1
ATOM 766 O O . ILE A 1 92 ? 4.691 11.926 11.734 1.00 65.69 92 ILE A O 1
ATOM 770 N N . PRO A 1 93 ? 3.938 11.417 13.798 1.00 56.38 93 PRO A N 1
ATOM 771 C CA . PRO A 1 93 ? 3.784 12.806 14.250 1.00 56.38 93 PRO A CA 1
ATOM 772 C C . PRO A 1 93 ? 5.082 13.635 14.238 1.00 56.38 93 PRO A C 1
ATOM 774 O O . PRO A 1 93 ? 5.020 14.856 14.141 1.00 56.38 93 PRO A O 1
ATOM 777 N N . ASP A 1 94 ? 6.251 12.985 14.280 1.00 55.78 94 ASP A N 1
ATOM 778 C CA . ASP A 1 94 ? 7.575 13.634 14.302 1.00 55.78 94 ASP A CA 1
ATOM 779 C C . ASP A 1 94 ? 8.198 13.833 12.901 1.00 55.78 94 ASP A C 1
ATOM 781 O O . ASP A 1 94 ? 9.413 13.995 12.768 1.00 55.78 94 ASP A O 1
ATOM 785 N N . PHE A 1 95 ? 7.404 13.760 11.829 1.00 54.75 95 PHE A N 1
ATOM 786 C CA . PHE A 1 95 ? 7.913 13.871 10.462 1.00 54.75 95 PHE A CA 1
ATOM 787 C C . PHE A 1 95 ? 8.297 15.323 10.108 1.00 54.75 95 PHE A C 1
ATOM 789 O O . PHE A 1 95 ? 7.455 16.219 10.123 1.00 54.75 95 PHE A O 1
ATOM 796 N N . LEU A 1 96 ? 9.570 15.563 9.771 1.00 54.12 96 LEU A N 1
ATOM 797 C CA . LEU A 1 96 ? 10.110 16.865 9.349 1.00 54.12 96 LEU A CA 1
ATOM 798 C C . LEU A 1 96 ? 10.012 17.008 7.816 1.00 54.12 96 LEU A C 1
ATOM 800 O O . LEU A 1 96 ? 10.793 16.385 7.098 1.00 54.12 96 LEU A O 1
ATOM 804 N N . PRO A 1 97 ? 9.122 17.857 7.268 1.00 47.62 97 PRO A N 1
ATOM 805 C CA . PRO A 1 97 ? 8.881 17.937 5.825 1.00 47.62 97 PRO A CA 1
ATOM 806 C C . PRO A 1 97 ? 9.884 18.853 5.108 1.00 47.62 97 PRO A C 1
ATOM 808 O O . PRO A 1 97 ? 9.492 19.736 4.345 1.00 47.62 97 PRO A O 1
ATOM 811 N N . LEU A 1 98 ? 11.182 18.697 5.382 1.00 42.25 98 LEU A N 1
ATOM 812 C CA . LEU A 1 98 ? 12.199 19.659 4.944 1.00 42.25 98 LEU A CA 1
ATOM 813 C C . LEU A 1 98 ? 13.178 19.153 3.881 1.00 42.25 98 LEU A C 1
ATOM 815 O O . LEU A 1 98 ? 13.839 19.991 3.273 1.00 42.25 98 LEU A O 1
ATOM 819 N N . LEU A 1 99 ? 13.265 17.854 3.576 1.00 40.81 99 LEU A N 1
ATOM 820 C CA . LEU A 1 99 ? 14.271 17.354 2.629 1.00 40.81 99 LEU A CA 1
ATOM 821 C C . LEU A 1 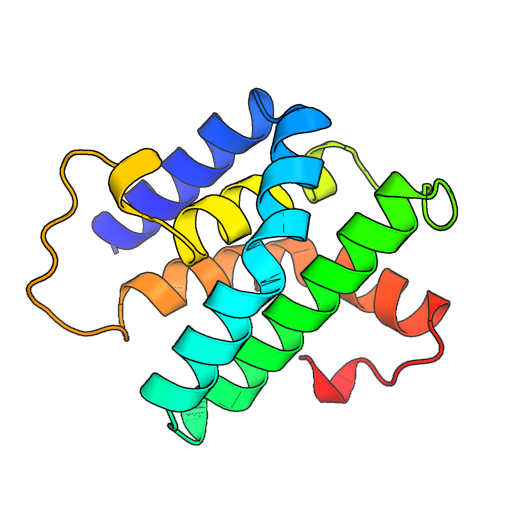99 ? 13.729 16.219 1.744 1.00 40.81 99 LEU A C 1
ATOM 823 O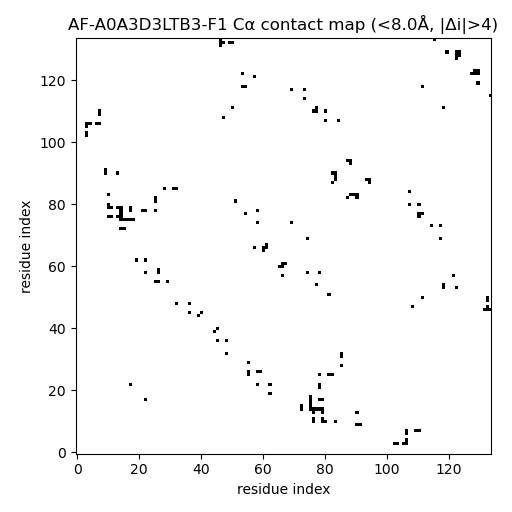 O . LEU A 1 99 ? 13.767 15.060 2.108 1.00 40.81 99 LEU A O 1
ATOM 827 N N . GLY A 1 100 ? 13.254 16.576 0.546 1.00 48.34 100 GLY A N 1
ATOM 828 C CA . GLY A 1 100 ? 13.199 15.697 -0.631 1.00 48.34 100 GLY A CA 1
ATOM 829 C C . GLY A 1 100 ? 12.289 14.458 -0.575 1.00 48.34 100 GLY A C 1
ATOM 830 O O . GLY A 1 100 ? 12.653 13.433 -0.020 1.00 48.34 100 GLY A O 1
ATOM 831 N N . TYR A 1 101 ? 11.206 14.481 -1.366 1.00 53.97 101 TYR A N 1
ATOM 832 C CA . TYR A 1 101 ? 10.322 13.347 -1.729 1.00 53.97 101 TYR A CA 1
ATOM 833 C C . TYR A 1 101 ? 11.011 12.021 -2.148 1.00 53.97 101 TYR A C 1
ATOM 835 O O . TYR A 1 101 ? 10.340 11.040 -2.456 1.00 53.97 101 TYR A O 1
ATOM 843 N N . THR A 1 102 ? 12.335 12.003 -2.274 1.00 54.22 102 THR A N 1
ATOM 844 C CA . THR A 1 102 ? 13.159 10.872 -2.700 1.00 54.22 102 THR A CA 1
ATOM 845 C C . THR A 1 102 ? 13.450 9.859 -1.597 1.00 54.22 102 THR A C 1
ATOM 847 O O . THR A 1 102 ? 13.576 8.687 -1.932 1.00 54.22 102 THR A O 1
ATOM 850 N N . GLU A 1 103 ? 13.561 10.262 -0.327 1.00 57.06 103 GLU A N 1
ATOM 851 C CA . GLU A 1 103 ? 13.967 9.338 0.751 1.00 57.06 103 GLU A CA 1
ATOM 852 C C . GLU A 1 103 ? 12.781 8.526 1.304 1.00 57.06 103 GLU A C 1
ATOM 854 O O . GLU A 1 103 ? 12.905 7.315 1.482 1.00 57.06 103 GLU A O 1
ATOM 859 N N . ASP A 1 104 ? 11.589 9.122 1.417 1.00 63.28 104 ASP A N 1
ATOM 860 C CA . ASP A 1 104 ? 10.373 8.406 1.847 1.00 63.28 104 ASP A CA 1
ATOM 861 C C . ASP A 1 104 ? 9.890 7.379 0.817 1.00 63.28 104 ASP A C 1
ATOM 863 O O . ASP A 1 104 ? 9.358 6.324 1.167 1.00 63.28 104 ASP A O 1
ATOM 867 N N . ALA A 1 105 ? 10.108 7.655 -0.475 1.00 66.25 105 ALA A N 1
ATOM 868 C CA . ALA A 1 105 ? 9.748 6.747 -1.561 1.00 66.25 105 ALA A CA 1
ATOM 869 C C . ALA A 1 105 ? 10.483 5.399 -1.460 1.00 66.25 105 ALA A C 1
ATOM 871 O O . ALA A 1 105 ? 9.967 4.389 -1.933 1.00 66.25 105 ALA A O 1
ATOM 872 N N . VAL A 1 106 ? 11.659 5.355 -0.826 1.00 71.50 106 VAL A N 1
ATOM 873 C CA . VAL A 1 106 ? 12.427 4.114 -0.660 1.00 71.50 106 VAL A CA 1
ATOM 874 C C . VAL A 1 106 ? 11.706 3.146 0.277 1.00 71.50 106 VAL A C 1
ATOM 876 O O . VAL A 1 106 ? 11.553 1.977 -0.073 1.00 71.50 106 VAL A O 1
ATOM 879 N N . ALA A 1 107 ? 11.170 3.630 1.401 1.00 74.12 107 ALA A N 1
ATOM 880 C CA . ALA A 1 107 ? 10.399 2.799 2.327 1.00 74.12 107 ALA A CA 1
ATOM 881 C C . ALA A 1 107 ? 9.130 2.234 1.660 1.00 74.12 107 ALA A C 1
ATOM 883 O O . ALA A 1 107 ? 8.805 1.056 1.815 1.00 74.12 107 ALA A O 1
ATOM 884 N N . PHE A 1 108 ? 8.456 3.043 0.835 1.00 76.31 108 PHE A N 1
ATOM 885 C CA . PHE A 1 108 ? 7.338 2.589 0.001 1.00 76.31 108 PHE A CA 1
ATOM 886 C C . PHE A 1 108 ? 7.721 1.480 -0.965 1.00 76.31 108 PHE A C 1
ATOM 888 O O . PHE A 1 108 ? 7.056 0.446 -1.035 1.00 76.31 108 PHE A O 1
ATOM 895 N N . LEU A 1 109 ? 8.807 1.695 -1.705 1.00 79.19 109 LEU A N 1
ATOM 896 C CA . LEU A 1 109 ? 9.321 0.720 -2.655 1.00 79.19 109 LEU A CA 1
ATOM 897 C C . LEU A 1 109 ? 9.741 -0.571 -1.947 1.00 79.19 109 LEU A C 1
ATOM 899 O O . LEU A 1 109 ? 9.527 -1.649 -2.495 1.00 79.19 109 LEU A O 1
ATOM 903 N N . ALA A 1 110 ? 10.284 -0.492 -0.729 1.00 84.19 110 ALA A N 1
ATOM 904 C CA . ALA A 1 110 ? 10.635 -1.659 0.073 1.00 84.19 110 ALA A CA 1
ATOM 905 C C . ALA A 1 110 ? 9.399 -2.495 0.448 1.00 84.19 110 ALA A C 1
ATOM 907 O O . ALA A 1 110 ? 9.428 -3.718 0.296 1.00 84.19 110 ALA A O 1
ATOM 908 N N . ILE A 1 111 ? 8.295 -1.855 0.851 1.00 87.31 111 ILE A N 1
ATOM 909 C CA . ILE A 1 111 ? 7.026 -2.547 1.143 1.00 87.31 111 ILE A CA 1
ATOM 910 C C . ILE A 1 111 ? 6.433 -3.161 -0.127 1.00 87.31 111 ILE A C 1
ATOM 912 O O . ILE A 1 111 ? 6.045 -4.325 -0.137 1.00 87.31 111 ILE A O 1
ATOM 916 N N . PHE A 1 112 ? 6.391 -2.422 -1.235 1.00 86.25 112 PHE A N 1
ATOM 917 C CA . PHE A 1 112 ? 5.876 -2.974 -2.494 1.00 86.25 112 PHE A CA 1
ATOM 918 C C . PHE A 1 112 ? 6.742 -4.119 -3.013 1.00 86.25 112 PHE A C 1
ATOM 920 O O . PHE A 1 112 ? 6.222 -5.076 -3.583 1.00 86.25 112 PHE A O 1
ATOM 927 N N . LYS A 1 113 ? 8.053 -4.067 -2.771 1.00 87.94 113 LYS A N 1
ATOM 928 C CA . LYS A 1 113 ? 8.971 -5.161 -3.078 1.00 87.94 113 LYS A CA 1
ATOM 929 C C . LYS A 1 113 ? 8.717 -6.384 -2.197 1.00 87.94 113 LYS A C 1
ATOM 931 O O . LYS A 1 113 ? 8.741 -7.495 -2.717 1.00 87.94 113 LYS A O 1
ATOM 936 N N . SER A 1 114 ? 8.455 -6.212 -0.899 1.00 89.88 114 SER A N 1
ATOM 937 C CA . SER A 1 114 ? 8.149 -7.342 -0.008 1.00 89.88 114 SER A CA 1
ATOM 938 C C . SER A 1 114 ? 6.806 -8.002 -0.339 1.00 89.88 114 SER A C 1
ATOM 940 O O . SER A 1 114 ? 6.663 -9.210 -0.165 1.00 89.88 114 SER A O 1
ATOM 942 N N . LEU A 1 115 ? 5.862 -7.237 -0.896 1.00 93.19 115 LEU A N 1
ATOM 943 C CA . LEU A 1 115 ? 4.533 -7.695 -1.320 1.00 93.19 115 LEU A CA 1
ATOM 944 C C . LEU A 1 115 ? 4.419 -7.934 -2.832 1.00 93.19 115 LEU A C 1
ATOM 946 O O . LEU A 1 115 ? 3.321 -8.098 -3.367 1.00 93.19 115 LEU A O 1
ATOM 950 N N . GLN A 1 116 ? 5.549 -7.959 -3.541 1.00 92.31 116 GLN A N 1
ATOM 951 C CA . GLN A 1 116 ? 5.570 -8.023 -4.999 1.00 92.31 116 GLN A CA 1
ATOM 952 C C . GLN A 1 116 ? 4.853 -9.268 -5.525 1.00 92.31 116 GLN A C 1
ATOM 954 O O . GLN A 1 116 ? 4.146 -9.184 -6.523 1.00 92.31 116 GLN A O 1
ATOM 959 N N . THR A 1 117 ? 5.006 -10.414 -4.860 1.00 94.06 117 THR A N 1
ATOM 960 C CA . THR A 1 117 ? 4.329 -11.657 -5.252 1.00 94.06 117 THR A CA 1
ATOM 961 C C . THR A 1 117 ? 2.809 -11.499 -5.230 1.00 94.06 117 THR A C 1
ATOM 963 O O . THR A 1 117 ? 2.154 -11.836 -6.213 1.00 94.06 117 THR A O 1
ATOM 966 N N . ASP A 1 118 ? 2.248 -10.919 -4.168 1.00 95.56 118 ASP A N 1
ATOM 967 C CA . ASP A 1 118 ? 0.799 -10.730 -4.038 1.00 95.56 118 ASP A CA 1
ATOM 968 C C . ASP A 1 118 ? 0.261 -9.727 -5.065 1.00 95.56 118 ASP A C 1
ATOM 970 O O . ASP A 1 118 ? -0.788 -9.946 -5.673 1.00 95.56 118 ASP A O 1
ATOM 974 N N . LEU A 1 119 ? 1.003 -8.642 -5.309 1.00 95.56 119 LEU A N 1
ATOM 975 C CA . LEU A 1 119 ? 0.642 -7.647 -6.319 1.00 95.56 119 LEU A CA 1
ATOM 976 C C . LEU A 1 119 ? 0.730 -8.217 -7.739 1.00 95.56 119 LEU A C 1
ATOM 978 O O . LEU A 1 119 ? -0.149 -7.950 -8.554 1.00 95.56 119 LEU A O 1
ATOM 982 N N . LYS A 1 120 ? 1.737 -9.049 -8.032 1.00 95.94 120 LYS A N 1
ATOM 983 C CA . LYS A 1 120 ? 1.839 -9.761 -9.313 1.00 95.94 120 LYS A CA 1
ATOM 984 C C . LYS A 1 120 ? 0.695 -10.755 -9.495 1.00 95.94 120 LYS A C 1
ATOM 986 O O . LYS A 1 120 ? 0.109 -10.790 -10.572 1.00 95.94 120 LYS A O 1
ATOM 991 N N . ASN A 1 121 ? 0.335 -11.512 -8.459 1.00 96.50 121 ASN A N 1
ATOM 992 C CA . ASN A 1 121 ? -0.816 -12.418 -8.502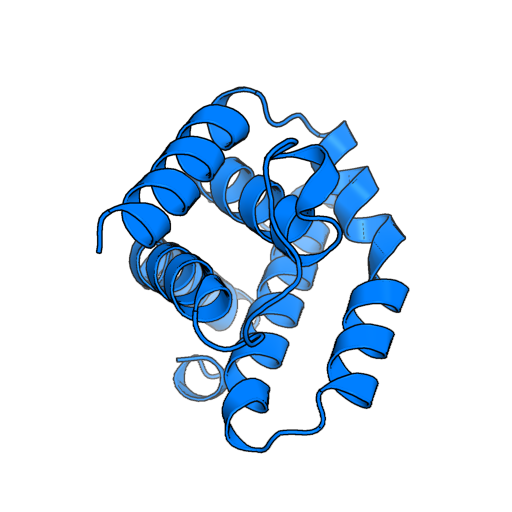 1.00 96.50 121 ASN A CA 1
ATOM 993 C C . ASN A 1 121 ? -2.108 -11.656 -8.818 1.00 96.50 121 ASN A C 1
ATOM 995 O O . ASN A 1 121 ? -2.898 -12.093 -9.654 1.00 96.50 121 ASN A O 1
ATOM 999 N N . TYR A 1 122 ? -2.280 -10.474 -8.227 1.00 97.62 122 TYR A N 1
ATOM 1000 C CA . TYR A 1 122 ? -3.406 -9.606 -8.542 1.00 97.62 122 TYR A CA 1
ATOM 1001 C C . TYR A 1 122 ? -3.362 -9.055 -9.973 1.00 97.62 122 TYR A C 1
ATOM 1003 O O . TYR A 1 122 ? -4.387 -9.091 -10.650 1.00 97.62 122 TYR A O 1
ATOM 1011 N N . CYS A 1 123 ? -2.200 -8.620 -10.483 1.00 97.62 123 CYS A N 1
ATOM 1012 C CA . CYS A 1 123 ? -2.051 -8.257 -11.899 1.00 97.62 123 CYS A CA 1
ATOM 1013 C C . CYS A 1 123 ? -2.525 -9.396 -12.809 1.00 97.62 123 CYS A C 1
ATOM 1015 O O . CYS A 1 123 ? -3.356 -9.172 -13.685 1.00 97.62 123 CYS A O 1
ATOM 1017 N N . LEU A 1 124 ? -2.050 -10.620 -12.564 1.00 97.06 124 LEU A N 1
ATOM 1018 C CA . LEU A 1 124 ? -2.430 -11.795 -13.349 1.00 97.06 124 LEU A CA 1
ATOM 1019 C C . LEU A 1 124 ? -3.936 -12.071 -13.263 1.00 97.06 124 LEU A C 1
ATOM 1021 O O . LEU A 1 124 ? -4.566 -12.326 -14.286 1.00 97.06 124 LEU A O 1
ATOM 1025 N N . TRP A 1 125 ? -4.532 -11.946 -12.075 1.00 97.75 125 TRP A N 1
ATOM 1026 C CA . TRP A 1 125 ? -5.978 -12.083 -11.883 1.00 97.75 125 TRP A CA 1
ATOM 1027 C C . TRP A 1 125 ? -6.787 -11.030 -12.663 1.00 97.75 125 TRP A C 1
ATOM 1029 O O . TRP A 1 125 ? -7.831 -11.353 -13.228 1.00 97.75 125 TRP A O 1
ATOM 1039 N N . LYS A 1 126 ? -6.291 -9.789 -12.760 1.00 97.12 126 LYS A N 1
ATOM 1040 C CA . LYS A 1 126 ? -6.886 -8.719 -13.586 1.00 97.12 126 LYS A CA 1
ATOM 1041 C C . LYS A 1 126 ? -6.649 -8.891 -15.088 1.00 97.12 126 LYS A C 1
ATOM 1043 O O . LYS A 1 126 ? -7.267 -8.175 -15.874 1.00 97.12 126 LYS A O 1
ATOM 1048 N N . GLY A 1 127 ? -5.753 -9.793 -15.492 1.00 97.38 127 GLY A N 1
ATOM 1049 C CA . GLY A 1 127 ? -5.266 -9.894 -16.870 1.00 97.38 127 GLY A CA 1
ATOM 1050 C C . GLY A 1 127 ? -4.301 -8.768 -17.256 1.00 97.38 127 GLY A C 1
ATOM 1051 O O . GLY A 1 127 ? -4.156 -8.453 -18.436 1.00 97.38 127 GLY A O 1
ATOM 1052 N N . TYR A 1 128 ? -3.668 -8.125 -16.276 1.00 97.50 128 TYR A N 1
ATOM 1053 C CA . TYR A 1 128 ? -2.635 -7.122 -16.497 1.00 97.50 128 TYR A CA 1
ATOM 1054 C C . TYR A 1 128 ? -1.266 -7.775 -16.676 1.00 97.50 128 TYR A C 1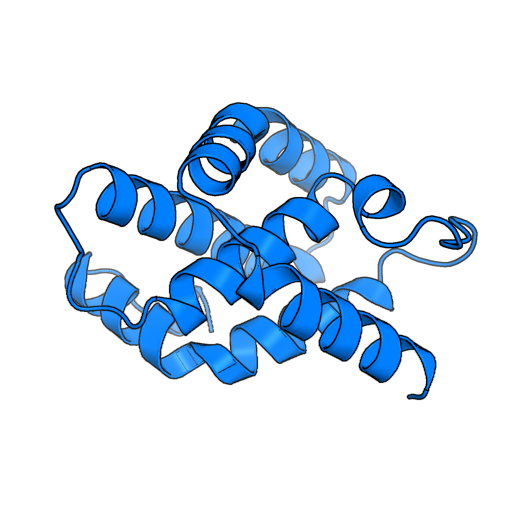
ATOM 1056 O O . TYR A 1 128 ? -0.964 -8.801 -16.072 1.00 97.50 128 TYR A O 1
ATOM 1064 N N . ASP A 1 129 ? -0.417 -7.119 -17.464 1.00 95.44 129 ASP A N 1
ATOM 1065 C CA . ASP A 1 129 ? 1.001 -7.445 -17.577 1.00 95.44 129 ASP A CA 1
ATOM 1066 C C . ASP A 1 129 ? 1.756 -6.911 -16.341 1.00 95.44 129 ASP A C 1
ATOM 1068 O O . ASP A 1 129 ? 1.817 -5.686 -16.162 1.00 95.44 129 ASP A O 1
ATOM 1072 N N . PRO A 1 130 ? 2.314 -7.781 -15.474 1.00 94.25 130 PRO A N 1
ATOM 1073 C CA . PRO A 1 130 ? 3.000 -7.340 -14.266 1.00 94.25 130 PRO A CA 1
ATOM 1074 C C . PRO A 1 130 ? 4.248 -6.485 -14.533 1.00 94.25 130 PRO A C 1
ATOM 1076 O O . PRO A 1 130 ? 4.604 -5.672 -13.677 1.00 94.25 130 PRO A O 1
ATOM 1079 N N . ASP A 1 131 ? 4.884 -6.608 -15.701 1.00 91.06 131 ASP A N 1
ATOM 1080 C CA . ASP A 1 131 ? 6.112 -5.869 -16.041 1.00 91.06 131 ASP A CA 1
ATOM 1081 C C . ASP A 1 131 ? 5.851 -4.364 -16.238 1.00 91.06 131 ASP A C 1
ATOM 1083 O O . ASP A 1 131 ? 6.756 -3.533 -16.131 1.00 91.06 131 ASP A O 1
ATOM 1087 N N . LYS A 1 132 ? 4.583 -3.976 -16.435 1.00 89.06 132 LYS A N 1
ATOM 1088 C CA . LYS A 1 132 ? 4.170 -2.564 -16.423 1.00 89.06 132 LYS A CA 1
ATOM 1089 C C . LYS A 1 132 ? 4.296 -1.930 -15.038 1.00 89.06 132 LYS A C 1
ATOM 1091 O O . LYS A 1 132 ? 4.496 -0.724 -14.940 1.00 89.06 132 LYS A O 1
ATOM 1096 N N . TYR A 1 133 ? 4.217 -2.734 -13.978 1.00 88.94 133 TYR A N 1
ATOM 1097 C CA . TYR A 1 133 ? 4.215 -2.267 -12.591 1.00 88.94 133 TYR A CA 1
ATOM 1098 C C . TYR A 1 133 ? 5.531 -2.556 -11.862 1.00 88.94 133 TYR A C 1
ATOM 1100 O O . TYR A 1 133 ? 5.840 -1.867 -10.890 1.00 88.94 133 TYR A O 1
ATOM 1108 N N . PHE A 1 134 ? 6.328 -3.537 -12.305 1.00 87.50 134 PHE A N 1
ATOM 1109 C CA . PHE A 1 134 ? 7.510 -4.033 -11.579 1.00 87.50 134 PHE A CA 1
ATOM 1110 C C . PHE A 1 134 ? 8.788 -4.065 -12.395 1.00 87.50 134 PHE A C 1
ATOM 1112 O O . PHE A 1 134 ? 8.723 -4.272 -13.619 1.00 87.50 134 PHE A O 1
#

Sequence (134 aa):
MKEEEKIINNIEDKSKDITVSDIDKVLSEQDKINTKEERLKKDKLFKLFDQVKLVMEMLKDFRAKKYTDIPWRTIGLLTAALLYFLNPFDIIPDFLPLLGYTEDAVAFLAIFKSLQTDLKNYCLWKGYDPDKYF

pLDDT: mean 85.58, std 13.74, range [40.81, 98.38]

Solvent-accessible surface area (backbone atoms only — not comparable to full-atom values): 7751 Å² total; per-residue (Å²): 110,77,63,43,52,49,52,42,52,51,30,57,58,49,16,74,72,57,48,73,67,53,48,53,52,52,65,72,44,53,67,58,53,56,52,49,51,70,74,58,77,41,86,88,45,53,48,56,52,49,40,53,51,52,50,52,51,50,52,51,34,35,75,69,66,72,54,66,96,61,61,67,67,57,56,15,38,54,43,34,45,48,45,36,72,75,41,45,60,84,75,40,81,86,69,76,97,80,76,65,84,68,62,65,49,50,36,53,51,51,52,51,59,76,42,37,68,62,54,40,53,49,25,55,74,74,70,44,68,48,72,77,52,99